Protein AF-A0A3A9V3U5-F1 (afdb_monomer_lite)

Radius of gyration: 17.91 Å; chains: 1; bounding box: 45×31×45 Å

Secondary structure (DSSP, 8-state):
-EEEEEEETTEEEEEEEETTTTEEEEE-TTTSPEEEEEGGGPEEEEEPPPPTTSS--S---EEEEE-S-GGGEEEE----SSTT-HHHHHHHHHHHHHHH-TTSPPPSSGGGHHHHHHHHHHHHHTT-PPPSS--SS----SSHHHHHHHHHHH--

Sequence (156 aa):
MDLIHGSIVSSTYYIELNRSNGTISFPLSIFRLKKKIYFKNIKVKRLRLLDTEGNTGSDFCYLAITNYSFFFRTKIYKDLEYPWQENLLLSVWSFYVWYMDKNRPLPPGDAFDEFRQQYYDRRKAAGFPKPLHPSAIKTPEATPAQQKEREAIGGW

Foldseek 3Di:
DDWDWFDDDPDIWTWDADLVQQWIWTAFPPPRDIDIDHVVQWDWDFDFDAPPVSHSPQGPTWTWGDDPDPRRTDTGDDDPVDNPPPVVRVVVVVQVLQCSFLLAFHDDDPVCPVPRVVSLVVCVVVQSDDTPDDDPDDGARPDPVSRVSSCVRNVD

pLDDT: mean 71.79, std 19.19, range [34.78, 94.94]

Structure (mmCIF, N/CA/C/O backbone):
data_AF-A0A3A9V3U5-F1
#
_entry.id   AF-A0A3A9V3U5-F1
#
loop_
_atom_site.group_PDB
_atom_site.id
_atom_site.type_symbol
_atom_site.label_atom_id
_atom_site.label_alt_id
_atom_site.label_comp_id
_atom_site.label_asym_id
_atom_site.label_entity_id
_atom_site.label_seq_id
_atom_site.pdbx_PDB_ins_code
_atom_site.Cartn_x
_atom_site.Cartn_y
_atom_site.Cartn_z
_atom_site.occupancy
_atom_site.B_iso_or_equiv
_atom_site.auth_seq_id
_atom_site.auth_comp_id
_atom_site.auth_asym_id
_atom_site.auth_atom_id
_atom_site.pdbx_PDB_model_num
ATOM 1 N N . MET A 1 1 ? -1.482 -14.518 -0.288 1.00 38.53 1 MET A N 1
ATOM 2 C CA . MET A 1 1 ? -0.101 -14.257 -0.755 1.00 38.53 1 MET A CA 1
ATOM 3 C C . MET A 1 1 ? -0.302 -13.813 -2.176 1.00 38.53 1 MET A C 1
ATOM 5 O O . MET A 1 1 ? -0.762 -14.631 -2.963 1.00 38.53 1 MET A O 1
ATOM 9 N N . ASP A 1 2 ? -0.059 -12.540 -2.466 1.00 41.03 2 ASP A N 1
ATOM 10 C CA . ASP A 1 2 ? -0.550 -11.948 -3.709 1.00 41.03 2 ASP A CA 1
ATOM 11 C C . ASP A 1 2 ? 0.651 -11.731 -4.635 1.00 41.03 2 ASP A C 1
ATOM 13 O O . ASP A 1 2 ? 1.662 -11.131 -4.247 1.00 41.03 2 ASP A O 1
ATOM 17 N N . LEU A 1 3 ? 0.574 -12.316 -5.832 1.00 39.28 3 LEU A N 1
ATOM 18 C CA . LEU A 1 3 ? 1.633 -12.291 -6.837 1.00 39.28 3 LEU A CA 1
ATOM 19 C C . LEU A 1 3 ? 1.362 -11.146 -7.809 1.00 39.28 3 LEU A C 1
ATOM 21 O O . LEU A 1 3 ? 0.321 -11.123 -8.460 1.00 39.28 3 LEU A O 1
ATOM 25 N N . ILE A 1 4 ? 2.309 -10.218 -7.936 1.00 49.91 4 ILE A N 1
ATOM 26 C CA . ILE A 1 4 ? 2.227 -9.121 -8.906 1.00 49.91 4 ILE A CA 1
ATOM 27 C C . ILE A 1 4 ? 3.332 -9.292 -9.953 1.00 49.91 4 ILE A C 1
ATOM 29 O O . ILE A 1 4 ? 4.456 -9.673 -9.634 1.00 49.91 4 ILE A O 1
ATOM 33 N N . HIS A 1 5 ? 3.008 -9.051 -11.220 1.00 34.78 5 HIS A N 1
ATOM 34 C CA . HIS A 1 5 ? 3.918 -9.202 -12.358 1.00 34.78 5 HIS A CA 1
ATOM 35 C C . HIS A 1 5 ? 5.105 -8.220 -12.293 1.00 34.78 5 HIS A C 1
ATOM 37 O O . HIS A 1 5 ? 4.928 -7.069 -11.926 1.00 34.78 5 HIS A O 1
ATOM 43 N N . GLY A 1 6 ? 6.306 -8.618 -12.705 1.00 40.84 6 GLY A N 1
ATOM 44 C CA . GLY A 1 6 ? 7.456 -7.729 -12.912 1.00 40.84 6 GLY A CA 1
ATOM 45 C C . GLY A 1 6 ? 8.406 -8.322 -13.954 1.00 40.84 6 GLY A C 1
ATOM 46 O O . GLY A 1 6 ? 8.686 -9.506 -13.907 1.00 40.84 6 GLY A O 1
ATOM 47 N N . SER A 1 7 ? 8.899 -7.549 -14.922 1.00 34.94 7 SER A N 1
ATOM 48 C CA . SER A 1 7 ? 9.753 -8.069 -16.008 1.00 34.94 7 SER A CA 1
ATOM 49 C C . SER A 1 7 ? 11.171 -7.502 -15.933 1.00 34.94 7 SER A C 1
ATOM 51 O O . SER A 1 7 ? 11.355 -6.331 -15.595 1.00 34.94 7 SER A O 1
ATOM 53 N N . ILE A 1 8 ? 12.160 -8.327 -16.280 1.00 39.06 8 ILE A N 1
ATOM 54 C CA . ILE A 1 8 ? 13.484 -7.880 -16.725 1.00 39.06 8 ILE A CA 1
ATOM 55 C C . ILE A 1 8 ? 13.604 -8.351 -18.171 1.00 39.06 8 ILE A C 1
ATOM 57 O O . ILE A 1 8 ? 13.486 -9.550 -18.409 1.00 39.06 8 ILE A O 1
ATOM 61 N N . VAL A 1 9 ? 13.803 -7.402 -19.096 1.00 40.84 9 VAL A N 1
ATOM 62 C CA . VAL A 1 9 ? 14.131 -7.559 -20.529 1.00 40.84 9 VAL A CA 1
ATOM 63 C C . VAL A 1 9 ? 14.196 -9.033 -20.967 1.00 40.84 9 VAL A C 1
ATOM 65 O O . VAL A 1 9 ? 15.188 -9.717 -20.719 1.00 40.84 9 VAL A O 1
ATOM 68 N N . SER A 1 10 ? 13.106 -9.503 -21.586 1.00 38.88 10 SER A N 1
ATOM 69 C CA . SER A 1 10 ? 12.818 -10.868 -22.089 1.00 38.88 10 SER A CA 1
ATOM 70 C C . SER A 1 10 ? 12.323 -11.950 -21.112 1.00 38.88 10 SER A C 1
ATOM 72 O O . SER A 1 10 ? 11.979 -13.039 -21.563 1.00 38.88 10 SER A O 1
ATOM 74 N N . SER A 1 11 ? 12.192 -11.688 -19.806 1.00 42.97 11 SER A N 1
ATOM 75 C CA . SER A 1 11 ? 11.624 -12.673 -18.868 1.00 42.97 11 SER A CA 1
ATOM 76 C C . SER A 1 11 ? 10.647 -12.060 -17.860 1.00 42.97 11 SER A C 1
ATOM 78 O O . SER A 1 11 ? 10.972 -11.151 -17.093 1.00 42.97 11 SER A O 1
ATOM 80 N N . THR A 1 12 ? 9.419 -12.587 -17.870 1.00 51.16 12 THR A N 1
ATOM 81 C CA . THR A 1 12 ? 8.385 -12.314 -16.873 1.00 51.16 12 THR A CA 1
ATOM 82 C C . THR A 1 12 ? 8.755 -12.971 -15.552 1.00 51.16 12 THR A C 1
ATOM 84 O O . THR A 1 12 ? 8.946 -14.184 -15.471 1.00 51.16 12 THR A O 1
ATOM 87 N N . TYR A 1 13 ? 8.780 -12.177 -14.495 1.00 58.53 13 TYR A N 1
ATOM 88 C CA . TYR A 1 13 ? 8.964 -12.618 -13.127 1.00 58.53 13 TYR A CA 1
ATOM 89 C C . TYR A 1 13 ? 7.780 -12.188 -12.257 1.00 58.53 13 TYR A C 1
ATOM 91 O O . TYR A 1 13 ? 7.024 -11.281 -12.587 1.00 58.53 13 TYR A O 1
ATOM 99 N N . TYR A 1 14 ? 7.613 -12.844 -11.114 1.00 64.06 14 TYR A N 1
ATOM 100 C CA . TYR A 1 14 ? 6.600 -12.471 -10.132 1.00 64.06 14 TYR A CA 1
ATOM 101 C C . TYR A 1 14 ? 7.281 -11.854 -8.917 1.00 64.06 14 TYR A C 1
ATOM 103 O O . TYR A 1 14 ? 8.250 -12.401 -8.383 1.00 64.06 14 TYR A O 1
ATOM 111 N N . ILE A 1 15 ? 6.764 -10.711 -8.488 1.00 73.00 15 ILE A N 1
ATOM 112 C CA . ILE A 1 15 ? 7.081 -10.082 -7.216 1.00 73.00 15 ILE A CA 1
ATOM 113 C C . ILE A 1 15 ? 6.028 -10.552 -6.221 1.00 73.00 15 ILE A C 1
ATOM 115 O O . ILE A 1 15 ? 4.826 -10.441 -6.457 1.00 73.00 1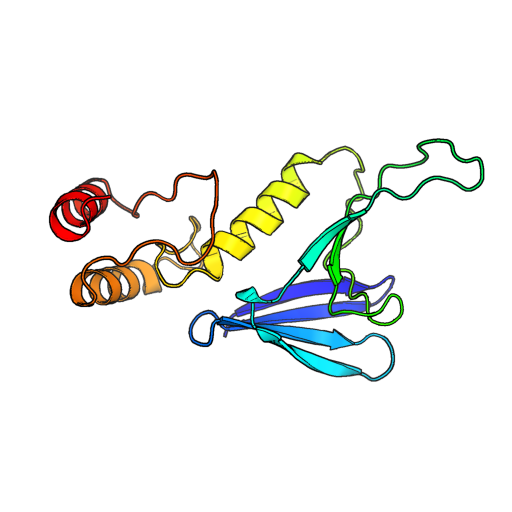5 ILE A O 1
ATOM 119 N N . GLU A 1 16 ? 6.488 -11.075 -5.097 1.00 79.75 16 GLU A N 1
ATOM 120 C CA . GLU A 1 16 ? 5.624 -11.490 -4.005 1.00 79.75 16 GLU A CA 1
ATOM 121 C C . GLU A 1 16 ? 5.548 -10.358 -2.985 1.00 79.75 16 GLU A C 1
ATOM 123 O O . GLU A 1 16 ? 6.567 -9.938 -2.421 1.00 79.75 16 GLU A O 1
ATOM 128 N N . LEU A 1 17 ? 4.336 -9.871 -2.738 1.00 83.75 17 LEU A N 1
ATOM 129 C CA . LEU A 1 17 ? 4.077 -8.913 -1.676 1.00 83.75 17 LEU A CA 1
ATOM 130 C C . LEU A 1 17 ? 3.501 -9.635 -0.462 1.00 83.75 17 LEU A C 1
ATOM 132 O O . LEU A 1 17 ? 2.414 -10.210 -0.508 1.00 83.75 17 LEU A O 1
ATOM 136 N N . ASN A 1 18 ? 4.205 -9.563 0.662 1.00 88.19 18 ASN A N 1
ATOM 137 C CA . ASN A 1 18 ? 3.703 -10.065 1.930 1.00 88.19 18 ASN A CA 1
ATOM 138 C C . ASN A 1 18 ? 3.347 -8.888 2.841 1.00 88.19 18 ASN A C 1
ATOM 140 O O . ASN A 1 18 ? 4.188 -8.380 3.587 1.00 88.19 18 ASN A O 1
ATOM 144 N N . ARG A 1 19 ? 2.078 -8.473 2.773 1.00 88.31 19 ARG A N 1
ATOM 145 C CA . ARG A 1 19 ? 1.510 -7.371 3.562 1.00 88.31 19 ARG A CA 1
ATOM 146 C C . ARG A 1 19 ? 1.570 -7.624 5.072 1.00 88.31 19 ARG A C 1
ATOM 148 O O . ARG A 1 19 ? 1.868 -6.706 5.829 1.00 88.31 19 ARG A O 1
ATOM 155 N N . SER A 1 20 ? 1.326 -8.855 5.524 1.00 86.19 20 SER A N 1
ATOM 156 C CA . SER A 1 20 ? 1.320 -9.200 6.956 1.00 86.19 20 SER A CA 1
ATOM 157 C C . SER A 1 20 ? 2.698 -9.038 7.598 1.00 86.19 20 SER A C 1
ATOM 159 O O . SER A 1 20 ? 2.811 -8.460 8.679 1.00 86.19 20 SER A O 1
ATOM 161 N N . ASN A 1 21 ? 3.745 -9.481 6.896 1.00 86.88 21 ASN A N 1
ATOM 162 C CA . ASN A 1 21 ? 5.132 -9.398 7.356 1.00 86.88 21 ASN A CA 1
ATOM 163 C C . ASN A 1 21 ? 5.842 -8.108 6.908 1.00 86.88 21 ASN A C 1
ATOM 165 O O . ASN A 1 21 ? 6.970 -7.850 7.325 1.00 86.88 21 ASN A O 1
ATOM 169 N N . GLY A 1 22 ? 5.213 -7.307 6.041 1.00 87.69 22 GLY A N 1
ATOM 170 C CA . GLY A 1 22 ? 5.806 -6.100 5.468 1.00 87.69 22 GLY A CA 1
ATOM 171 C C . GLY A 1 22 ? 7.041 -6.387 4.609 1.00 87.69 22 GLY A C 1
ATOM 172 O O . GLY A 1 22 ? 7.984 -5.594 4.615 1.00 87.69 22 GLY A O 1
ATOM 173 N N . THR A 1 23 ? 7.081 -7.523 3.907 1.00 87.12 23 THR A N 1
ATOM 174 C CA . THR A 1 23 ? 8.234 -7.935 3.088 1.00 87.12 23 THR A CA 1
ATOM 175 C C . THR A 1 23 ? 7.869 -8.073 1.621 1.00 87.12 23 THR A C 1
ATOM 177 O O . THR A 1 23 ? 6.795 -8.570 1.298 1.00 87.12 23 THR A O 1
ATOM 180 N N . ILE A 1 24 ? 8.801 -7.708 0.749 1.00 81.88 24 ILE A N 1
ATOM 181 C CA . ILE A 1 24 ? 8.740 -7.970 -0.686 1.00 81.88 24 ILE A CA 1
ATOM 182 C C . ILE A 1 24 ? 9.788 -9.021 -1.031 1.00 81.88 24 ILE A C 1
ATOM 184 O O . ILE A 1 24 ? 10.935 -8.915 -0.583 1.00 81.88 24 ILE A O 1
ATOM 188 N N . SER A 1 25 ? 9.402 -9.999 -1.846 1.00 79.62 25 SER A N 1
ATOM 189 C CA . SER A 1 25 ? 10.327 -10.949 -2.457 1.00 79.62 25 SER A CA 1
ATOM 190 C C . SER A 1 25 ? 10.347 -10.760 -3.968 1.00 79.62 25 SER A C 1
ATOM 192 O O . SER A 1 25 ? 9.298 -10.709 -4.604 1.00 79.62 25 SER A O 1
ATOM 194 N N . PHE A 1 26 ? 11.535 -10.680 -4.556 1.00 73.69 26 PHE A N 1
ATOM 195 C CA . PHE A 1 26 ? 11.707 -10.587 -6.006 1.00 73.69 26 PHE A CA 1
ATOM 196 C C . PHE A 1 26 ? 12.861 -11.483 -6.468 1.00 73.69 26 PHE A C 1
ATOM 198 O O . PHE A 1 26 ? 13.794 -11.732 -5.693 1.00 73.69 26 PHE A O 1
ATOM 205 N N . PRO A 1 27 ? 12.822 -11.993 -7.707 1.00 67.81 27 PRO A N 1
ATOM 206 C CA . PRO A 1 27 ? 13.918 -12.780 -8.244 1.00 67.81 27 PRO A CA 1
ATOM 207 C C . PRO A 1 27 ? 15.096 -11.888 -8.634 1.00 67.81 27 PRO A C 1
ATOM 209 O O . PRO A 1 27 ? 14.937 -10.805 -9.196 1.00 67.81 27 PRO A O 1
ATOM 212 N N . LEU A 1 28 ? 16.298 -12.367 -8.338 1.00 60.97 28 LEU A N 1
ATOM 213 C CA . LEU A 1 28 ? 17.545 -11.800 -8.819 1.00 60.97 28 LEU A CA 1
ATOM 214 C C . LEU A 1 28 ? 17.848 -12.376 -10.205 1.00 60.97 28 LEU A C 1
ATOM 216 O O . LEU A 1 28 ? 17.915 -13.596 -10.368 1.00 60.97 28 LEU A O 1
ATOM 220 N N . SER A 1 29 ? 18.089 -11.479 -11.166 1.00 52.78 29 SER A N 1
ATOM 221 C CA . SER A 1 29 ? 18.379 -11.801 -12.574 1.00 52.78 29 SER A CA 1
ATOM 222 C C . SER A 1 29 ? 19.476 -12.864 -12.748 1.00 52.78 29 SER A C 1
ATOM 224 O O . SER A 1 29 ? 19.384 -13.719 -13.617 1.00 52.78 29 SER A O 1
ATOM 226 N N . ILE A 1 30 ? 20.498 -12.862 -11.886 1.00 50.03 30 ILE A N 1
ATOM 227 C CA . ILE A 1 30 ? 21.739 -13.602 -12.156 1.00 50.03 30 ILE A CA 1
ATOM 228 C C . ILE A 1 30 ? 21.692 -15.073 -11.684 1.00 50.03 30 ILE A C 1
ATOM 230 O O . ILE A 1 30 ? 22.483 -15.871 -12.165 1.00 50.03 30 ILE A O 1
ATOM 234 N N . PHE A 1 31 ? 20.754 -15.496 -10.817 1.00 53.59 31 PHE A N 1
ATOM 235 C CA . PHE A 1 31 ? 20.813 -16.860 -10.237 1.00 53.59 31 PHE A CA 1
ATOM 236 C C . PHE A 1 31 ? 19.468 -17.537 -9.916 1.00 53.59 31 PHE A C 1
ATOM 238 O O . PHE A 1 31 ? 19.445 -18.488 -9.139 1.00 53.59 31 PHE A O 1
ATOM 245 N N . ARG A 1 32 ? 18.323 -17.052 -10.425 1.00 59.94 32 ARG A N 1
ATOM 246 C CA . ARG A 1 32 ? 16.973 -17.513 -9.992 1.00 59.94 32 ARG A CA 1
ATOM 247 C C . ARG A 1 32 ? 16.739 -17.440 -8.467 1.00 59.94 32 ARG A C 1
ATOM 249 O O . ARG A 1 32 ? 15.751 -17.962 -7.957 1.00 59.94 32 ARG A O 1
ATOM 256 N N . LEU A 1 33 ? 17.624 -16.772 -7.725 1.00 64.62 33 LEU A N 1
ATOM 257 C CA . LEU A 1 33 ? 17.527 -16.608 -6.281 1.00 64.62 33 LEU A CA 1
ATOM 258 C C . LEU A 1 33 ? 16.447 -15.578 -5.962 1.00 64.62 33 LEU A C 1
ATOM 260 O O . LEU A 1 33 ? 16.451 -14.478 -6.514 1.00 64.62 33 LEU A O 1
ATOM 264 N N . LYS A 1 34 ? 15.538 -15.905 -5.042 1.00 70.94 34 LYS A N 1
ATOM 265 C CA . LYS A 1 34 ? 14.570 -14.941 -4.510 1.00 70.94 34 LYS A CA 1
ATOM 266 C C . LYS A 1 34 ? 15.221 -14.148 -3.380 1.00 70.94 34 LYS A C 1
ATOM 268 O O . LYS A 1 34 ? 15.672 -14.729 -2.395 1.00 70.94 34 LYS A O 1
ATOM 273 N N . LYS A 1 35 ? 15.243 -12.821 -3.494 1.00 75.06 35 LYS A N 1
ATOM 274 C CA . LYS A 1 35 ? 15.680 -11.930 -2.414 1.00 75.06 35 LYS A CA 1
ATOM 275 C C . LYS A 1 35 ? 14.462 -11.377 -1.693 1.00 75.06 35 LYS A C 1
ATOM 277 O O . LYS A 1 35 ? 13.608 -10.761 -2.322 1.00 75.06 35 LYS A O 1
ATOM 282 N N . LYS A 1 36 ? 14.412 -11.576 -0.375 1.00 82.31 36 LYS A N 1
ATOM 283 C CA . LYS A 1 36 ? 13.368 -11.052 0.512 1.00 82.31 36 LYS A CA 1
ATOM 284 C C . LYS A 1 36 ? 13.894 -9.840 1.277 1.00 82.31 36 LYS A C 1
ATOM 286 O O . LYS A 1 36 ? 14.961 -9.907 1.884 1.00 82.31 36 LYS A O 1
ATOM 291 N N . ILE A 1 37 ? 13.168 -8.727 1.232 1.00 81.00 37 ILE A N 1
ATOM 292 C CA . ILE A 1 37 ? 13.541 -7.461 1.883 1.00 81.00 37 ILE A CA 1
ATOM 293 C C . ILE A 1 37 ? 12.313 -6.866 2.580 1.00 81.00 37 ILE A C 1
ATOM 295 O O . ILE A 1 37 ? 11.192 -6.982 2.092 1.00 81.00 37 ILE A O 1
ATOM 299 N N . TYR A 1 38 ? 12.519 -6.197 3.716 1.00 85.31 38 TYR A N 1
ATOM 300 C CA . TYR A 1 38 ? 11.472 -5.405 4.365 1.00 85.31 38 TYR A CA 1
ATOM 301 C C . TYR A 1 38 ? 11.122 -4.159 3.549 1.00 85.31 38 TYR A C 1
ATOM 303 O O . TYR A 1 38 ? 12.010 -3.380 3.204 1.00 85.31 38 TYR A O 1
ATOM 311 N N . PHE A 1 39 ? 9.830 -3.922 3.320 1.00 84.31 39 PHE A N 1
ATOM 312 C CA . PHE A 1 39 ? 9.326 -2.803 2.520 1.00 84.31 39 PHE A CA 1
ATOM 313 C C . PHE A 1 39 ? 9.823 -1.444 3.023 1.00 84.31 39 PHE A C 1
ATOM 315 O O . PHE A 1 39 ? 10.258 -0.615 2.234 1.00 84.31 39 PHE A O 1
ATOM 322 N N . LYS A 1 40 ? 9.891 -1.259 4.348 1.00 84.44 40 LYS A N 1
ATOM 323 C CA . LYS A 1 40 ? 10.424 -0.036 4.976 1.00 84.44 40 LYS A CA 1
ATOM 324 C C . LYS A 1 40 ? 11.876 0.301 4.595 1.00 84.44 40 LYS A C 1
ATOM 326 O O . LYS A 1 40 ? 12.276 1.451 4.704 1.00 84.44 40 LYS A O 1
ATOM 331 N N . ASN A 1 41 ? 12.665 -0.691 4.174 1.00 81.44 41 ASN A N 1
ATOM 332 C CA . ASN A 1 41 ? 14.080 -0.523 3.829 1.00 81.44 41 ASN A CA 1
ATOM 333 C C . ASN A 1 41 ? 14.294 -0.326 2.319 1.00 81.44 41 ASN A C 1
ATOM 335 O O . ASN A 1 41 ? 15.434 -0.217 1.862 1.00 81.44 41 ASN A O 1
ATOM 339 N N . ILE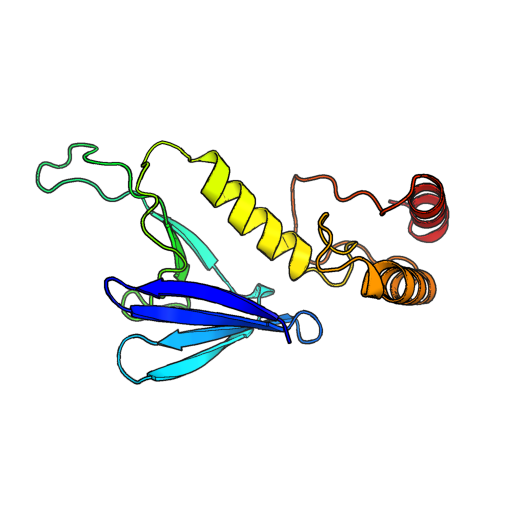 A 1 42 ? 13.221 -0.334 1.527 1.00 76.06 42 ILE A N 1
ATOM 340 C CA . ILE A 1 42 ? 13.299 -0.215 0.077 1.00 76.06 42 ILE A CA 1
ATOM 341 C C . ILE A 1 42 ? 13.557 1.243 -0.289 1.00 76.06 42 ILE A C 1
ATOM 343 O O . ILE A 1 42 ? 12.796 2.140 0.060 1.00 76.06 42 ILE A O 1
ATOM 347 N N . LYS A 1 43 ? 14.633 1.469 -1.045 1.00 73.50 43 LYS A N 1
ATOM 348 C CA . LYS A 1 43 ? 14.881 2.746 -1.711 1.00 73.50 43 LYS A CA 1
ATOM 349 C C . LYS A 1 43 ? 14.415 2.632 -3.148 1.00 73.50 43 LYS A C 1
ATOM 351 O O . LYS A 1 43 ? 14.984 1.845 -3.911 1.00 73.50 43 LYS A O 1
ATOM 356 N N . VAL A 1 44 ? 13.416 3.434 -3.492 1.00 70.19 44 VAL A N 1
ATOM 357 C CA . VAL A 1 44 ? 12.903 3.550 -4.852 1.00 70.19 44 VAL A CA 1
ATOM 358 C C . VAL A 1 44 ? 13.518 4.762 -5.515 1.00 70.19 44 VAL A C 1
ATOM 360 O O . VAL A 1 44 ? 13.523 5.856 -4.955 1.00 70.19 44 VAL A O 1
ATOM 363 N N . LYS A 1 45 ? 14.062 4.556 -6.710 1.00 65.88 45 LYS A N 1
ATOM 364 C CA . LYS A 1 45 ? 14.567 5.639 -7.548 1.00 65.88 45 LYS A CA 1
ATOM 365 C C . LYS A 1 45 ? 13.792 5.663 -8.849 1.00 65.88 45 LYS A C 1
ATOM 367 O O . LYS A 1 45 ? 13.643 4.617 -9.479 1.00 65.88 45 LYS A O 1
ATOM 372 N N . ARG A 1 46 ? 13.372 6.865 -9.243 1.00 65.31 46 ARG A N 1
ATOM 373 C CA . ARG A 1 46 ? 13.014 7.171 -10.625 1.00 65.31 46 ARG A CA 1
ATOM 374 C C . ARG A 1 46 ? 14.313 7.305 -11.405 1.00 65.31 46 ARG A C 1
ATOM 376 O O . ARG A 1 46 ? 15.174 8.098 -11.025 1.00 65.31 46 ARG A O 1
ATOM 383 N N . LEU A 1 47 ? 14.464 6.514 -12.454 1.00 59.75 47 LEU A N 1
ATOM 384 C CA . LEU A 1 47 ? 15.609 6.598 -13.349 1.00 59.75 47 LEU A CA 1
ATOM 385 C C . LEU A 1 47 ? 15.101 6.979 -14.732 1.00 59.75 47 LEU A C 1
ATOM 387 O O . LEU A 1 47 ? 14.192 6.331 -15.235 1.00 59.75 47 LEU A O 1
ATOM 391 N N . ARG A 1 48 ? 15.688 8.038 -15.290 1.00 60.84 48 ARG A N 1
ATOM 39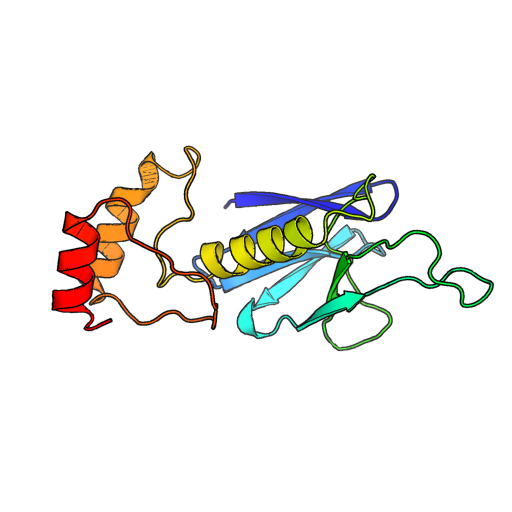2 C CA . ARG A 1 48 ? 15.551 8.447 -16.686 1.00 60.84 48 ARG A CA 1
ATOM 393 C C . ARG A 1 48 ? 16.794 7.940 -17.407 1.00 60.84 48 ARG A C 1
ATOM 395 O O . ARG A 1 48 ? 17.904 8.162 -16.916 1.00 60.84 48 ARG A O 1
ATOM 402 N N . LEU A 1 49 ? 16.615 7.197 -18.491 1.00 56.12 49 LEU A N 1
ATOM 403 C CA . LEU A 1 49 ? 17.728 6.848 -19.370 1.00 56.12 49 LEU A CA 1
ATOM 404 C C . LEU A 1 49 ? 17.937 8.016 -20.334 1.00 56.12 49 LEU A C 1
ATOM 406 O O . LEU A 1 49 ? 16.970 8.560 -20.850 1.00 56.12 49 LEU A O 1
ATOM 410 N N . LEU A 1 50 ? 19.191 8.431 -20.486 1.00 55.91 50 LEU A N 1
ATOM 411 C CA . LEU A 1 50 ? 19.607 9.343 -21.546 1.00 55.91 50 LEU A CA 1
ATOM 412 C C . LEU A 1 50 ? 19.992 8.485 -22.752 1.00 55.91 50 LEU A C 1
ATOM 414 O O . LEU A 1 50 ? 20.466 7.357 -22.563 1.00 55.91 50 LEU A O 1
ATOM 418 N N . ASP A 1 51 ? 19.792 8.994 -23.962 1.00 56.62 51 ASP A N 1
ATOM 419 C CA . ASP A 1 51 ? 20.353 8.340 -25.140 1.00 56.62 51 ASP A CA 1
ATOM 420 C C . ASP A 1 51 ? 21.884 8.478 -25.175 1.00 56.62 51 ASP A C 1
ATOM 422 O O . ASP A 1 51 ? 22.509 9.157 -24.353 1.00 56.62 51 ASP A O 1
ATOM 426 N N . THR A 1 52 ? 22.505 7.782 -26.125 1.00 55.94 52 THR A N 1
ATOM 427 C CA . THR A 1 52 ? 23.960 7.747 -26.321 1.00 55.94 52 THR A CA 1
ATOM 428 C C . THR A 1 52 ? 24.568 9.116 -26.640 1.00 55.94 52 THR A C 1
ATOM 430 O O . THR A 1 52 ? 25.782 9.271 -26.527 1.00 55.94 52 THR A O 1
ATOM 433 N N . GLU A 1 53 ? 23.748 10.101 -27.006 1.00 60.88 53 GLU A N 1
ATOM 434 C CA . GLU A 1 53 ? 24.158 11.464 -27.354 1.00 60.88 53 GLU A CA 1
ATOM 435 C C . GLU A 1 53 ? 23.918 12.454 -26.199 1.00 60.88 53 GLU A C 1
ATOM 437 O O . GLU A 1 53 ? 24.180 13.648 -26.335 1.00 60.88 53 GLU A O 1
ATOM 442 N N . GLY A 1 54 ? 23.454 11.972 -25.037 1.00 55.53 54 GLY A N 1
ATOM 443 C CA . GLY A 1 54 ? 23.120 12.814 -23.885 1.00 55.53 54 GLY A CA 1
ATOM 444 C C . GLY A 1 54 ? 21.827 13.613 -24.068 1.00 55.53 54 GLY A C 1
ATOM 445 O O . GLY A 1 54 ? 21.464 14.404 -23.193 1.00 55.53 54 GLY A O 1
ATOM 446 N N . ASN A 1 55 ? 21.116 13.383 -25.171 1.00 56.56 55 ASN A N 1
ATOM 447 C CA . ASN A 1 55 ? 19.789 13.907 -25.409 1.00 56.56 55 ASN A CA 1
ATOM 448 C C . ASN A 1 55 ? 18.771 13.061 -24.622 1.00 56.56 55 ASN A C 1
ATOM 450 O O . ASN A 1 55 ? 19.021 11.934 -24.176 1.00 56.56 55 ASN A O 1
ATOM 454 N N . THR A 1 56 ? 17.602 13.646 -24.355 1.00 50.72 56 THR A N 1
ATOM 455 C CA . THR A 1 56 ? 16.519 12.954 -23.636 1.00 50.72 56 THR A CA 1
ATOM 456 C C . THR A 1 56 ? 15.804 12.003 -24.603 1.00 50.72 56 THR A C 1
ATOM 458 O O . THR A 1 56 ? 14.644 12.206 -24.947 1.00 50.72 56 THR A O 1
ATOM 461 N N . GLY A 1 57 ? 16.515 11.009 -25.132 1.00 44.59 57 GLY A N 1
ATOM 462 C CA . GLY A 1 57 ? 15.943 9.999 -26.011 1.00 44.59 57 GLY A CA 1
ATOM 463 C C . GLY A 1 57 ? 15.060 9.033 -25.229 1.00 44.59 57 GLY A C 1
ATOM 464 O O . GLY A 1 57 ? 15.498 8.455 -24.238 1.00 44.59 57 GLY A O 1
ATOM 465 N N . SER A 1 58 ? 13.813 8.880 -25.690 1.00 47.59 58 SER A N 1
ATOM 466 C CA . SER A 1 58 ? 12.782 7.945 -25.202 1.00 47.59 58 SER A CA 1
ATOM 467 C C . SER A 1 58 ? 12.780 7.750 -23.677 1.00 47.59 58 SER A C 1
ATOM 469 O O . SER A 1 58 ? 13.446 6.857 -23.156 1.00 47.59 58 SER A O 1
ATOM 471 N N . ASP A 1 59 ? 12.012 8.581 -22.966 1.00 49.50 59 ASP A N 1
ATOM 472 C CA . ASP A 1 59 ? 11.839 8.572 -21.506 1.00 49.50 59 ASP A CA 1
ATOM 473 C C . ASP A 1 59 ? 11.351 7.211 -20.950 1.00 49.50 59 ASP A C 1
ATOM 475 O O . ASP A 1 59 ? 10.192 7.022 -20.582 1.00 49.50 59 ASP A O 1
ATOM 479 N N . PHE A 1 60 ? 12.241 6.231 -20.811 1.00 49.84 60 PHE A N 1
ATOM 480 C CA . PHE A 1 60 ? 11.945 5.027 -20.040 1.00 49.84 60 PHE A CA 1
ATOM 481 C C . PHE A 1 60 ? 12.132 5.343 -18.562 1.00 49.84 60 PHE A C 1
ATOM 483 O O . PHE A 1 60 ? 13.231 5.236 -18.010 1.00 49.84 60 PHE A O 1
ATOM 490 N N . CYS A 1 61 ? 11.046 5.739 -17.906 1.00 48.94 61 CYS A N 1
ATOM 491 C CA . CYS A 1 61 ? 11.020 5.850 -16.459 1.00 48.94 61 CYS A CA 1
ATOM 492 C C . CYS A 1 61 ? 10.752 4.465 -15.838 1.00 48.94 61 CYS A C 1
ATOM 494 O O . CYS A 1 61 ? 9.808 3.773 -16.205 1.00 48.94 61 CYS A O 1
ATOM 496 N N . TYR A 1 62 ? 11.576 4.050 -14.874 1.00 57.06 62 TYR A N 1
ATOM 497 C CA . TYR A 1 62 ? 11.354 2.817 -14.106 1.00 57.06 62 TYR A CA 1
ATOM 498 C C . TYR A 1 62 ? 11.577 3.031 -12.611 1.00 57.06 62 TYR A C 1
ATOM 500 O O . TYR A 1 62 ? 12.338 3.911 -12.194 1.00 57.06 62 TYR A O 1
ATOM 508 N N . LEU A 1 63 ? 10.917 2.198 -11.799 1.00 57.75 63 LEU A N 1
ATOM 509 C CA . LEU A 1 63 ? 11.112 2.138 -10.354 1.00 57.75 63 LEU A CA 1
ATOM 510 C C . LEU A 1 63 ? 12.191 1.094 -10.053 1.00 57.75 63 LEU A C 1
ATOM 512 O O . LEU A 1 63 ? 11.984 -0.116 -10.158 1.00 57.75 63 LEU A O 1
ATOM 516 N N . ALA A 1 64 ? 13.379 1.562 -9.681 1.00 60.12 64 ALA A N 1
ATOM 517 C CA . ALA A 1 64 ? 14.443 0.672 -9.234 1.00 60.12 64 ALA A CA 1
ATOM 518 C C . ALA A 1 64 ? 14.349 0.452 -7.724 1.00 60.12 64 ALA A C 1
ATOM 520 O O . ALA A 1 64 ? 14.492 1.407 -6.957 1.00 60.12 64 ALA A O 1
ATOM 521 N N . ILE A 1 65 ? 14.194 -0.807 -7.301 1.00 62.75 65 ILE A N 1
ATOM 522 C CA . ILE A 1 65 ? 14.404 -1.194 -5.905 1.00 62.75 65 ILE A CA 1
ATOM 523 C C . ILE A 1 65 ? 15.899 -1.402 -5.709 1.00 62.75 65 ILE A C 1
ATOM 525 O O . ILE A 1 65 ? 16.494 -2.365 -6.200 1.00 62.75 65 ILE A O 1
ATOM 529 N N . THR A 1 66 ? 16.523 -0.464 -5.002 1.00 57.53 66 THR A N 1
ATOM 530 C CA . THR A 1 66 ? 17.961 -0.514 -4.732 1.00 57.53 66 THR A CA 1
ATOM 531 C C . THR A 1 66 ? 18.204 -0.889 -3.277 1.00 57.53 66 THR A C 1
ATOM 533 O O . THR A 1 66 ? 17.810 -0.169 -2.361 1.00 57.53 66 THR A O 1
ATOM 536 N N . ASN A 1 67 ? 18.865 -2.027 -3.061 1.00 53.69 67 ASN A N 1
ATOM 537 C CA . ASN A 1 67 ? 19.442 -2.380 -1.769 1.00 53.69 67 ASN A CA 1
ATOM 538 C C . ASN A 1 67 ? 20.972 -2.372 -1.917 1.00 53.69 67 ASN A C 1
ATOM 540 O O . ASN A 1 67 ? 21.587 -3.351 -2.325 1.00 53.69 67 ASN A O 1
ATOM 544 N N . TYR A 1 68 ? 21.528 -1.183 -1.687 1.00 45.50 68 TYR A N 1
ATOM 545 C CA . TYR A 1 68 ? 22.920 -0.870 -1.348 1.00 45.50 68 TYR A CA 1
ATOM 546 C C . TYR A 1 68 ? 24.106 -1.287 -2.237 1.00 45.50 68 TYR A C 1
ATOM 548 O O . TYR A 1 68 ? 25.240 -1.045 -1.841 1.00 45.50 68 TYR A O 1
ATOM 556 N N . SER A 1 69 ? 23.924 -1.756 -3.472 1.00 42.31 69 SER A N 1
ATOM 557 C CA . SER A 1 69 ? 25.033 -1.745 -4.444 1.00 42.31 69 SER A CA 1
ATOM 558 C C . SER A 1 69 ? 24.536 -1.585 -5.876 1.00 42.31 69 SER A C 1
ATOM 560 O O . SER A 1 69 ? 23.467 -2.085 -6.232 1.00 42.31 69 SER A O 1
ATOM 562 N N . PHE A 1 70 ? 25.307 -0.863 -6.694 1.00 44.25 70 PHE A N 1
ATOM 563 C CA . PHE A 1 70 ? 25.032 -0.607 -8.112 1.00 44.25 70 PHE A CA 1
ATOM 564 C C . PHE A 1 70 ? 24.748 -1.900 -8.897 1.00 44.25 70 PHE A C 1
ATOM 566 O O . PHE A 1 70 ? 23.904 -1.895 -9.788 1.00 44.25 70 PHE A O 1
ATOM 573 N N . PHE A 1 71 ? 25.366 -3.009 -8.483 1.00 40.75 71 PHE A N 1
ATOM 574 C CA . PHE A 1 71 ? 25.259 -4.327 -9.110 1.00 40.75 71 PHE A CA 1
ATOM 575 C C . PHE A 1 71 ? 23.967 -5.100 -8.794 1.00 40.75 71 PHE A C 1
ATOM 577 O O . PHE A 1 71 ? 23.595 -5.990 -9.551 1.00 40.75 71 PHE A O 1
ATOM 584 N N . PHE A 1 72 ? 23.239 -4.766 -7.720 1.00 45.41 72 PHE A N 1
ATOM 585 C CA . PHE A 1 72 ? 22.029 -5.498 -7.299 1.00 45.41 72 PHE A CA 1
ATOM 586 C C . PHE A 1 72 ? 20.747 -4.676 -7.477 1.00 45.41 72 PHE A C 1
ATOM 588 O O . PHE A 1 72 ? 19.824 -4.742 -6.659 1.00 45.41 72 PHE A O 1
ATOM 595 N N . ARG A 1 73 ? 20.684 -3.868 -8.540 1.00 50.91 73 ARG A N 1
ATOM 596 C CA . ARG A 1 73 ? 19.470 -3.133 -8.907 1.00 50.91 73 ARG A CA 1
ATOM 597 C C . ARG A 1 73 ? 18.483 -4.100 -9.547 1.00 50.91 73 ARG A C 1
ATOM 599 O O . ARG A 1 73 ? 18.708 -4.565 -10.659 1.00 50.91 73 ARG A O 1
ATOM 606 N N . THR A 1 74 ? 17.380 -4.379 -8.860 1.00 49.91 74 THR A N 1
ATOM 607 C CA . THR A 1 74 ? 16.241 -5.038 -9.509 1.00 49.91 74 THR A CA 1
ATOM 608 C C . THR A 1 74 ? 15.345 -3.947 -10.069 1.00 49.91 74 THR A C 1
ATOM 610 O O . THR A 1 74 ? 14.886 -3.065 -9.336 1.00 49.91 74 THR A O 1
ATOM 613 N N . LYS A 1 75 ? 15.167 -3.963 -11.389 1.00 55.12 75 LYS A N 1
ATOM 614 C CA . LYS A 1 75 ? 14.217 -3.089 -12.071 1.00 55.12 75 LYS A CA 1
ATOM 615 C C . LYS A 1 75 ? 12.840 -3.710 -11.885 1.00 55.12 75 LYS A C 1
ATOM 617 O O . LYS A 1 75 ? 12.643 -4.870 -12.234 1.00 55.12 75 LYS A O 1
ATOM 622 N N . ILE A 1 76 ? 11.931 -2.971 -11.265 1.00 53.12 76 ILE A N 1
ATOM 623 C CA . ILE A 1 76 ? 10.554 -3.408 -11.090 1.00 53.12 76 ILE A CA 1
ATOM 624 C C . ILE A 1 76 ? 9.728 -2.599 -12.087 1.00 53.12 76 ILE A C 1
ATOM 626 O O . ILE A 1 76 ? 9.495 -1.410 -11.891 1.00 53.12 76 ILE A O 1
ATOM 630 N N . TYR A 1 77 ? 9.365 -3.304 -13.161 1.00 50.84 77 TYR A N 1
ATOM 631 C CA . TYR A 1 77 ? 8.456 -2.993 -14.270 1.00 50.84 77 TYR A CA 1
ATOM 632 C C . TYR A 1 77 ? 8.998 -2.771 -15.679 1.00 50.84 77 TYR A C 1
ATOM 634 O O . TYR A 1 77 ? 10.029 -2.147 -15.919 1.00 50.84 77 TYR A O 1
ATOM 642 N N . LYS A 1 78 ? 8.151 -3.367 -16.531 1.00 41.66 78 LYS A N 1
ATOM 643 C CA . LYS A 1 78 ? 7.966 -3.453 -17.973 1.00 41.66 78 LYS A CA 1
ATOM 644 C C . LYS A 1 78 ? 7.973 -2.083 -18.631 1.00 41.66 78 LYS A C 1
ATOM 646 O O . LYS A 1 78 ? 7.319 -1.174 -18.127 1.00 41.66 78 LYS A O 1
ATOM 651 N N . ASP A 1 79 ? 8.675 -2.011 -19.757 1.00 36.06 79 ASP A N 1
ATOM 652 C CA . ASP A 1 79 ? 8.223 -1.413 -21.014 1.00 36.06 79 ASP A CA 1
ATOM 653 C C . ASP A 1 79 ? 6.851 -0.741 -20.887 1.00 36.06 79 ASP A C 1
ATOM 655 O O . ASP A 1 79 ? 5.807 -1.295 -21.241 1.00 36.06 79 ASP A O 1
ATOM 659 N N . LEU A 1 80 ? 6.845 0.477 -20.350 1.00 39.09 80 LEU A N 1
ATOM 660 C CA . LEU A 1 80 ? 5.859 1.433 -20.793 1.00 39.09 80 LEU A CA 1
ATOM 661 C C . LEU A 1 80 ? 6.219 1.637 -22.260 1.00 39.09 80 LEU A C 1
ATOM 663 O O . LEU A 1 80 ? 7.098 2.431 -22.575 1.00 39.09 80 LEU A O 1
ATOM 667 N N . GLU A 1 81 ? 5.560 0.898 -23.153 1.00 40.16 81 GLU A N 1
ATOM 668 C CA . GLU A 1 81 ? 5.601 1.135 -24.605 1.00 40.16 81 GLU A CA 1
ATOM 669 C C . GLU A 1 81 ? 5.246 2.599 -24.942 1.00 40.16 81 GLU A C 1
ATOM 671 O O . GLU A 1 81 ? 5.462 3.069 -26.052 1.00 40.16 81 GLU A O 1
ATOM 676 N N . TYR A 1 82 ? 4.770 3.348 -23.940 1.00 41.81 82 TYR A N 1
ATOM 677 C CA . TYR A 1 82 ? 4.521 4.773 -23.966 1.00 41.81 82 TYR A CA 1
ATOM 678 C C . TYR A 1 82 ? 5.328 5.512 -22.876 1.00 41.81 82 TYR A C 1
ATOM 680 O O . TYR A 1 82 ? 4.866 5.622 -21.736 1.00 41.81 82 TYR A O 1
ATOM 688 N N . PRO A 1 83 ? 6.489 6.095 -23.242 1.00 43.12 83 PRO A N 1
ATOM 689 C CA . PRO A 1 83 ? 7.354 6.947 -22.407 1.00 43.12 83 PRO A CA 1
ATOM 690 C C . PRO A 1 83 ? 6.664 8.126 -21.694 1.00 43.12 83 PRO A C 1
ATOM 692 O O . PRO A 1 83 ? 7.244 8.762 -20.822 1.00 43.12 83 PRO A O 1
ATOM 695 N N . TRP A 1 84 ? 5.416 8.431 -22.051 1.00 46.22 84 TRP A N 1
ATOM 696 C CA . TRP A 1 84 ? 4.700 9.645 -21.653 1.00 46.22 84 TRP A CA 1
ATOM 697 C C . TRP A 1 84 ? 3.762 9.468 -20.448 1.00 46.22 84 TRP A C 1
ATOM 699 O O . TRP A 1 84 ? 3.112 10.422 -20.025 1.00 46.22 84 TRP A O 1
ATOM 709 N N . GLN A 1 85 ? 3.648 8.265 -19.876 1.00 52.28 85 GLN A N 1
ATOM 710 C CA . GLN A 1 85 ? 2.740 8.002 -18.751 1.00 52.28 85 GLN A CA 1
ATOM 711 C C . GLN A 1 85 ? 3.454 8.100 -17.395 1.00 52.28 85 GLN A C 1
ATOM 713 O O . GLN A 1 85 ? 3.446 7.163 -16.597 1.00 52.28 85 GLN A O 1
ATOM 718 N N . GLU A 1 86 ? 4.041 9.261 -17.091 1.00 54.28 86 GLU A N 1
ATOM 719 C CA . GLU A 1 86 ? 4.652 9.543 -15.777 1.00 54.28 86 GLU A CA 1
ATOM 720 C C . GLU A 1 86 ? 3.683 9.271 -14.609 1.00 54.28 86 GLU A C 1
ATOM 722 O O . GLU A 1 86 ? 4.070 8.757 -13.554 1.00 54.28 86 GLU A O 1
ATOM 727 N N . ASN A 1 87 ? 2.393 9.532 -14.839 1.00 62.44 87 ASN A N 1
ATOM 728 C CA . ASN A 1 87 ? 1.312 9.262 -13.895 1.00 62.44 87 ASN A CA 1
ATOM 729 C C . ASN A 1 87 ? 1.173 7.772 -13.546 1.00 62.44 87 ASN A C 1
ATOM 731 O O . ASN A 1 87 ? 0.768 7.448 -12.430 1.00 62.44 87 ASN A O 1
ATOM 735 N N . LEU A 1 88 ? 1.533 6.860 -14.457 1.00 67.44 88 LEU A N 1
ATOM 736 C CA . LEU A 1 88 ? 1.378 5.420 -14.253 1.00 67.44 88 LEU A CA 1
ATOM 737 C C . LEU A 1 88 ? 2.438 4.852 -13.297 1.00 67.44 88 LEU A C 1
ATOM 739 O O . LEU A 1 88 ? 2.138 3.998 -12.472 1.00 67.44 88 LEU A O 1
ATOM 743 N N . LEU A 1 89 ? 3.675 5.351 -13.326 1.00 67.19 89 LEU A N 1
ATOM 744 C CA . LEU A 1 89 ? 4.709 4.889 -12.386 1.00 67.19 89 LEU A CA 1
ATOM 745 C C . LEU A 1 89 ? 4.437 5.365 -10.966 1.00 67.19 89 LEU A C 1
ATOM 747 O O . LEU A 1 89 ? 4.597 4.610 -10.004 1.00 67.19 89 LEU A O 1
ATOM 751 N N . LEU A 1 90 ? 4.014 6.622 -10.837 1.00 71.50 90 LEU A N 1
ATOM 752 C CA . LEU A 1 90 ? 3.612 7.176 -9.553 1.00 71.50 90 LEU A CA 1
ATOM 753 C C . LEU A 1 90 ? 2.376 6.452 -9.015 1.00 71.50 90 LEU A C 1
ATOM 755 O O . LEU A 1 90 ? 2.349 6.144 -7.822 1.00 71.50 90 LEU A O 1
ATOM 759 N N . SER A 1 91 ? 1.398 6.114 -9.863 1.00 74.06 91 SER A N 1
ATOM 760 C CA . SER A 1 91 ? 0.214 5.357 -9.441 1.00 74.06 91 SER A CA 1
ATOM 761 C C . SER A 1 91 ? 0.553 3.918 -9.038 1.00 74.06 91 SER A C 1
ATOM 763 O O . SER A 1 91 ? 0.087 3.464 -7.994 1.00 74.06 91 SER A O 1
ATOM 765 N N . VAL A 1 92 ? 1.442 3.235 -9.765 1.00 75.94 92 VAL A N 1
ATOM 766 C CA . VAL A 1 92 ? 1.929 1.893 -9.405 1.00 75.94 92 VAL A CA 1
ATOM 767 C C . VAL A 1 92 ? 2.670 1.920 -8.067 1.00 75.94 92 VAL A C 1
ATOM 769 O O . VAL A 1 92 ? 2.386 1.108 -7.185 1.00 75.94 92 VAL A O 1
ATOM 772 N N . TRP A 1 93 ? 3.581 2.877 -7.851 1.00 79.12 93 TRP A N 1
ATOM 773 C CA . TRP A 1 93 ? 4.259 3.006 -6.557 1.00 79.12 93 TRP A CA 1
ATOM 774 C C . TRP A 1 93 ? 3.284 3.334 -5.424 1.00 79.12 93 TRP A C 1
ATOM 776 O O . TRP A 1 93 ? 3.370 2.764 -4.337 1.00 79.12 93 TRP A O 1
ATOM 786 N N . SE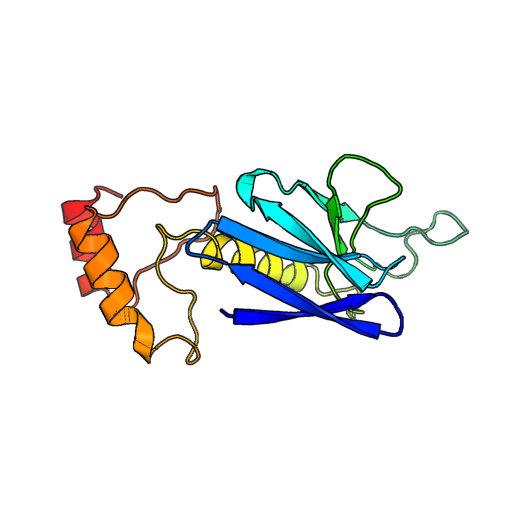R A 1 94 ? 2.318 4.207 -5.691 1.00 82.25 94 SER A N 1
ATOM 787 C CA . SER A 1 94 ? 1.267 4.563 -4.740 1.00 82.25 94 SER A CA 1
ATOM 788 C C . SER A 1 94 ? 0.413 3.367 -4.346 1.00 82.25 94 SER A C 1
ATOM 790 O O . SER A 1 94 ? 0.119 3.190 -3.164 1.00 82.25 94 SER A O 1
ATOM 792 N N . PHE A 1 95 ? 0.076 2.515 -5.315 1.00 84.44 95 PHE A N 1
ATOM 793 C CA . PHE A 1 95 ? -0.605 1.255 -5.067 1.00 84.44 95 PHE A CA 1
ATOM 794 C C . PHE A 1 95 ? 0.229 0.350 -4.157 1.00 84.44 95 PHE A C 1
ATOM 796 O O . PHE A 1 95 ? -0.301 -0.154 -3.173 1.00 84.44 95 PHE A O 1
ATOM 803 N N . TYR A 1 96 ? 1.534 0.200 -4.405 1.00 84.50 96 TYR A N 1
ATOM 804 C CA . TYR A 1 96 ? 2.408 -0.589 -3.530 1.00 84.50 96 TYR A CA 1
ATOM 805 C C . TYR A 1 96 ? 2.478 -0.051 -2.109 1.00 84.50 96 TYR A C 1
ATOM 807 O O . TYR A 1 96 ? 2.358 -0.822 -1.159 1.00 84.50 96 TYR A O 1
ATOM 815 N N . VAL A 1 97 ? 2.661 1.260 -1.954 1.00 87.31 97 VAL A N 1
ATOM 816 C CA . VAL A 1 97 ? 2.697 1.909 -0.640 1.00 87.31 97 VAL A CA 1
ATOM 817 C C . VAL A 1 97 ? 1.371 1.702 0.090 1.00 87.31 97 VAL A C 1
ATOM 819 O O . VAL A 1 97 ? 1.382 1.346 1.266 1.00 87.31 97 VAL A O 1
ATOM 822 N N . TRP A 1 98 ? 0.237 1.855 -0.598 1.00 89.50 98 TRP A N 1
ATOM 823 C CA . TRP A 1 98 ? -1.088 1.624 -0.024 1.00 89.50 98 TRP A CA 1
ATOM 824 C C . TRP A 1 98 ? -1.288 0.150 0.349 1.00 89.50 98 TRP A C 1
ATOM 826 O O . TRP A 1 98 ? -1.642 -0.166 1.485 1.00 89.50 98 TRP A O 1
ATOM 836 N N . TYR A 1 99 ? -1.023 -0.770 -0.576 1.00 90.12 99 TYR A N 1
ATOM 837 C CA . TYR A 1 99 ? -1.210 -2.198 -0.360 1.00 90.12 99 TYR A CA 1
ATOM 838 C C . TYR A 1 99 ? -0.287 -2.751 0.737 1.00 90.12 99 TYR A C 1
ATOM 840 O O . TYR A 1 99 ? -0.723 -3.574 1.537 1.00 90.12 99 TYR A O 1
ATOM 848 N N . MET A 1 100 ? 0.970 -2.314 0.818 1.00 91.25 100 MET A N 1
ATOM 849 C CA . MET A 1 100 ? 1.910 -2.805 1.834 1.00 91.25 100 MET A CA 1
ATOM 850 C C . MET A 1 100 ? 1.659 -2.209 3.221 1.00 91.25 100 MET A C 1
ATOM 852 O O . MET A 1 100 ? 2.039 -2.811 4.228 1.00 91.25 100 MET A O 1
ATOM 856 N N . ASP A 1 101 ? 0.996 -1.055 3.300 1.00 92.12 101 ASP A N 1
ATOM 857 C CA . ASP A 1 101 ? 0.639 -0.433 4.566 1.00 92.12 101 ASP A CA 1
ATOM 858 C C . ASP A 1 101 ? -0.563 -1.137 5.203 1.00 92.12 101 ASP A C 1
ATOM 860 O O . ASP A 1 101 ? -1.730 -0.854 4.919 1.00 92.12 101 ASP A O 1
ATOM 864 N N . LYS A 1 102 ? -0.274 -2.058 6.126 1.00 91.44 102 LYS A N 1
ATOM 865 C CA . LYS A 1 102 ? -1.308 -2.817 6.833 1.00 91.44 102 LYS A CA 1
ATOM 866 C C . LYS A 1 102 ? -2.271 -1.947 7.652 1.00 91.44 102 LY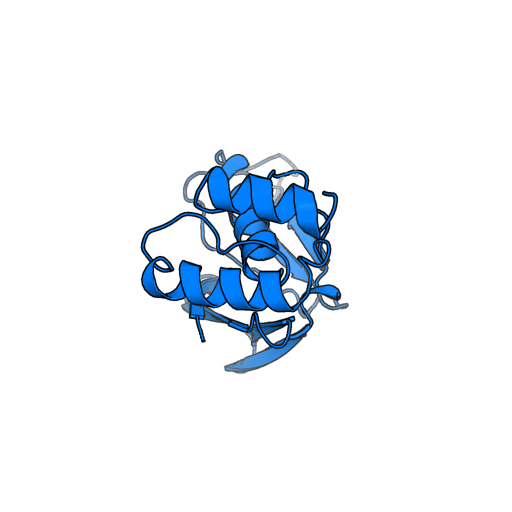S A C 1
ATOM 868 O O . LYS A 1 102 ? -3.332 -2.443 8.029 1.00 91.44 102 LYS A O 1
ATOM 873 N N . ASN A 1 103 ? -1.922 -0.695 7.937 1.00 92.12 103 ASN A N 1
ATOM 874 C CA . ASN A 1 103 ? -2.743 0.215 8.731 1.00 92.12 103 ASN A CA 1
ATOM 875 C C . ASN A 1 103 ? -3.718 1.034 7.871 1.00 92.12 103 ASN A C 1
ATOM 877 O O . ASN A 1 103 ? -4.594 1.703 8.418 1.00 92.12 103 ASN A O 1
ATOM 881 N N . ARG A 1 104 ? -3.614 0.948 6.539 1.00 91.31 104 ARG A N 1
ATOM 882 C CA . ARG A 1 104 ? -4.547 1.555 5.580 1.00 91.31 104 ARG A CA 1
ATOM 883 C C . ARG A 1 104 ? -5.656 0.579 5.171 1.00 91.31 104 ARG A C 1
ATOM 885 O O . ARG A 1 104 ? -5.471 -0.637 5.308 1.00 91.31 104 ARG A O 1
ATOM 892 N N . PRO A 1 105 ? -6.786 1.076 4.638 1.00 92.81 105 PRO A N 1
ATOM 893 C CA . PRO A 1 105 ? -7.771 0.223 3.974 1.00 92.81 105 PRO A CA 1
ATOM 894 C C . PRO A 1 105 ? -7.141 -0.550 2.811 1.00 92.81 105 PRO A C 1
ATOM 896 O O . PRO A 1 105 ? -6.057 -0.201 2.337 1.00 92.81 105 PRO A O 1
ATOM 899 N N . LEU A 1 106 ? -7.799 -1.610 2.346 1.00 91.81 106 LEU A N 1
ATOM 900 C CA . LEU A 1 106 ? -7.386 -2.275 1.108 1.00 91.81 106 LEU A CA 1
ATOM 901 C C . LEU A 1 106 ? -7.602 -1.317 -0.081 1.00 91.81 106 LEU A C 1
ATOM 903 O O . LEU A 1 106 ? -8.609 -0.601 -0.084 1.00 91.81 106 LEU A O 1
ATOM 907 N N . PRO A 1 107 ? -6.683 -1.278 -1.068 1.00 89.38 107 PRO A N 1
ATOM 908 C CA . PRO A 1 107 ? -6.839 -0.443 -2.259 1.00 89.38 107 PRO A CA 1
ATOM 909 C C . PRO A 1 107 ? -8.192 -0.667 -2.956 1.00 89.38 107 PRO A C 1
ATOM 911 O O . PRO A 1 107 ? -8.766 -1.754 -2.831 1.00 89.38 107 PRO A O 1
ATOM 914 N N . PRO A 1 108 ? -8.727 0.335 -3.672 1.00 85.69 108 PRO A N 1
ATOM 915 C CA . PRO A 1 108 ? -9.950 0.175 -4.455 1.00 85.69 108 PRO A CA 1
ATOM 916 C C . PRO A 1 108 ? -9.762 -0.888 -5.547 1.00 85.69 108 PRO A C 1
ATOM 918 O O . PRO A 1 108 ? -8.656 -1.064 -6.057 1.00 85.69 108 PRO A O 1
ATOM 921 N N . GLY A 1 109 ? -10.843 -1.589 -5.884 1.00 84.06 109 GLY A N 1
ATOM 922 C CA . GLY A 1 109 ? -10.849 -2.705 -6.832 1.00 84.06 109 GLY A CA 1
ATOM 923 C C . GLY A 1 109 ? -11.659 -3.889 -6.311 1.00 84.06 109 GLY A C 1
ATOM 924 O O . GLY A 1 109 ? -11.813 -4.048 -5.101 1.00 84.06 109 GLY A O 1
ATOM 925 N N . ASP A 1 110 ? -12.139 -4.709 -7.232 1.00 86.12 110 ASP A N 1
ATOM 926 C CA . ASP A 1 110 ? -12.956 -5.905 -6.995 1.00 86.12 110 ASP A CA 1
ATOM 927 C C . ASP A 1 110 ? -12.160 -7.068 -6.381 1.00 86.12 110 ASP A C 1
ATOM 929 O O . ASP A 1 110 ? -12.677 -7.826 -5.564 1.00 86.12 110 ASP A O 1
ATOM 933 N N . ALA A 1 111 ? -10.863 -7.154 -6.688 1.00 83.88 111 ALA A N 1
ATOM 934 C CA . ALA A 1 111 ? -9.973 -8.226 -6.236 1.00 83.88 111 ALA A CA 1
ATOM 935 C C . ALA A 1 111 ? -9.901 -8.415 -4.705 1.00 83.88 111 ALA A C 1
ATOM 937 O O . ALA A 1 111 ? -9.440 -9.454 -4.235 1.00 83.88 111 ALA A O 1
ATOM 938 N N . PHE A 1 112 ? -10.309 -7.413 -3.921 1.00 87.56 112 PHE A N 1
ATOM 939 C CA . PHE A 1 112 ? -10.207 -7.426 -2.461 1.00 87.56 112 PHE A CA 1
ATOM 940 C C . PHE A 1 112 ? -11.551 -7.369 -1.735 1.00 87.56 112 PHE A C 1
ATOM 942 O O . PHE A 1 112 ? -11.544 -7.340 -0.502 1.00 87.56 112 PHE A O 1
ATOM 949 N N . ASP A 1 113 ? -12.675 -7.328 -2.451 1.00 89.00 113 ASP A N 1
ATOM 950 C CA . ASP A 1 113 ? -13.989 -7.033 -1.867 1.00 89.00 113 ASP A CA 1
ATOM 951 C C . ASP A 1 113 ? -14.382 -8.025 -0.769 1.00 89.00 113 ASP A C 1
ATOM 953 O O . ASP A 1 113 ? -14.795 -7.606 0.315 1.00 89.00 113 ASP A O 1
ATOM 957 N N . GLU A 1 114 ? -14.111 -9.314 -0.982 1.00 91.62 114 GLU A N 1
ATOM 958 C CA . GLU A 1 114 ? -14.357 -10.383 -0.004 1.00 91.62 114 GLU A CA 1
ATOM 959 C C . GLU A 1 114 ? -13.587 -10.184 1.315 1.00 91.62 114 GLU A C 1
ATOM 961 O O . GLU A 1 114 ? -14.047 -10.578 2.386 1.00 91.62 114 GLU A O 1
ATOM 966 N N . PHE A 1 115 ? -12.428 -9.522 1.268 1.00 90.12 115 PHE A N 1
ATOM 967 C CA . PHE A 1 115 ? -11.555 -9.327 2.428 1.00 90.12 115 PHE A CA 1
ATOM 968 C C . PHE A 1 115 ? -11.754 -7.976 3.124 1.00 90.12 115 PHE A C 1
ATOM 970 O O . PHE A 1 115 ? -11.233 -7.778 4.227 1.00 90.12 115 PHE A O 1
ATOM 977 N N . ARG A 1 116 ? -12.486 -7.026 2.521 1.00 90.75 116 ARG A N 1
ATOM 978 C CA . ARG A 1 116 ? -12.615 -5.647 3.037 1.00 90.75 116 ARG A CA 1
ATOM 979 C C . ARG A 1 116 ? -13.176 -5.600 4.448 1.00 90.75 116 ARG A C 1
ATOM 981 O O . ARG A 1 116 ? -12.603 -4.915 5.297 1.00 90.75 116 ARG A O 1
ATOM 988 N N . GLN A 1 117 ? -14.253 -6.342 4.699 1.00 92.88 117 GLN A N 1
ATOM 989 C CA . GLN A 1 117 ? -14.937 -6.322 5.990 1.00 92.88 117 GLN A CA 1
ATOM 990 C C . GLN A 1 117 ? -14.044 -6.884 7.101 1.00 92.88 117 GLN A C 1
ATOM 992 O O . GLN A 1 117 ? -13.778 -6.201 8.088 1.00 92.88 117 GLN A O 1
ATOM 997 N N . GLN A 1 118 ? -13.457 -8.064 6.879 1.00 92.94 118 GLN A N 1
ATOM 998 C CA . GLN A 1 118 ? -12.512 -8.668 7.822 1.00 92.94 118 GLN A CA 1
ATOM 999 C C . GLN A 1 118 ? -11.327 -7.733 8.121 1.00 92.94 118 GLN A C 1
ATOM 1001 O O . GLN A 1 118 ? -10.863 -7.626 9.261 1.00 92.94 118 GLN A O 1
ATOM 1006 N N . TYR A 1 119 ? -10.824 -7.036 7.098 1.00 91.62 119 TYR A N 1
ATOM 1007 C CA . TYR A 1 119 ? -9.706 -6.113 7.254 1.00 91.62 119 TYR A CA 1
ATOM 1008 C C . TYR A 1 119 ? -10.070 -4.870 8.069 1.00 91.62 119 TYR A C 1
ATOM 1010 O O . TYR A 1 119 ? -9.258 -4.399 8.879 1.00 91.62 119 TYR A O 1
ATOM 1018 N N . TYR A 1 120 ? -11.277 -4.350 7.849 1.00 94.19 120 TYR A N 1
ATOM 1019 C CA . TYR A 1 120 ? -11.847 -3.242 8.599 1.00 94.19 120 TYR A CA 1
ATOM 1020 C C . TYR A 1 120 ? -12.008 -3.609 10.076 1.00 94.19 120 TYR A C 1
ATOM 1022 O O . TYR A 1 120 ? -11.441 -2.924 10.928 1.00 94.19 120 TYR A O 1
ATOM 1030 N N . ASP A 1 121 ? -12.653 -4.737 10.379 1.00 94.75 121 ASP A N 1
ATOM 1031 C CA . ASP A 1 121 ? -12.912 -5.182 11.755 1.00 94.75 121 ASP A CA 1
ATOM 1032 C C . ASP A 1 121 ? -11.611 -5.395 12.537 1.00 94.75 121 ASP A C 1
ATOM 1034 O O . ASP A 1 121 ? -11.465 -4.947 13.676 1.00 94.75 121 ASP A O 1
ATOM 1038 N N . ARG A 1 122 ? -10.595 -5.975 11.889 1.00 94.31 122 ARG A N 1
ATOM 1039 C CA . ARG A 1 122 ? -9.255 -6.111 12.472 1.00 94.31 122 ARG A CA 1
ATOM 1040 C C . ARG A 1 122 ? -8.613 -4.749 12.780 1.00 94.31 122 ARG A C 1
ATOM 1042 O O . ARG A 1 122 ? -7.957 -4.600 13.808 1.00 94.31 122 ARG A O 1
ATOM 1049 N N . ARG A 1 123 ? -8.750 -3.751 11.894 1.00 94.44 123 ARG A N 1
ATOM 1050 C CA . ARG A 1 123 ? -8.212 -2.393 12.133 1.00 94.44 123 ARG A CA 1
ATOM 1051 C C . ARG A 1 123 ? -8.990 -1.661 13.219 1.00 94.44 123 ARG A C 1
ATOM 1053 O O . ARG A 1 123 ? -8.359 -0.979 14.022 1.00 94.44 123 ARG A O 1
ATOM 1060 N N . LYS A 1 124 ? -10.307 -1.852 13.274 1.00 94.94 124 LYS A N 1
ATOM 1061 C CA . LYS A 1 124 ? -11.179 -1.338 14.330 1.00 94.94 124 LYS A CA 1
ATOM 1062 C C . LYS A 1 124 ? -10.770 -1.891 15.694 1.00 94.94 124 LYS A C 1
ATOM 1064 O O . LYS A 1 124 ? -10.552 -1.111 16.614 1.00 94.94 124 LYS A O 1
ATOM 1069 N N . ALA A 1 125 ? -10.539 -3.202 15.794 1.00 94.81 125 ALA A N 1
ATOM 1070 C CA . ALA A 1 125 ? -10.041 -3.844 17.013 1.00 94.81 125 ALA A CA 1
ATOM 1071 C C . ALA A 1 125 ? -8.655 -3.328 17.448 1.00 94.81 125 ALA A C 1
ATOM 1073 O O . ALA A 1 125 ? -8.364 -3.256 18.636 1.00 94.81 125 ALA A O 1
ATOM 1074 N N . ALA A 1 126 ? -7.808 -2.930 16.493 1.00 93.00 126 ALA A N 1
ATOM 1075 C CA . ALA A 1 126 ? -6.506 -2.317 16.759 1.00 93.00 126 ALA A CA 1
ATOM 1076 C C . ALA A 1 126 ? -6.564 -0.792 17.010 1.00 93.00 126 ALA A C 1
ATOM 1078 O O . ALA A 1 126 ? -5.510 -0.170 17.145 1.00 93.00 126 ALA A O 1
ATOM 1079 N N . GLY A 1 127 ? -7.754 -0.179 17.025 1.00 94.75 127 GLY A N 1
ATOM 1080 C CA . GLY A 1 127 ? -7.935 1.259 17.257 1.00 94.75 127 GLY A CA 1
ATOM 1081 C C . GLY A 1 127 ? -7.534 2.156 16.080 1.00 94.75 127 GLY A C 1
ATOM 1082 O O . GLY A 1 127 ? -7.117 3.288 16.294 1.00 94.75 127 GLY A O 1
ATOM 1083 N N . PHE A 1 128 ? -7.612 1.655 14.843 1.00 94.25 128 PHE A N 1
ATOM 1084 C CA . PHE A 1 128 ? -7.228 2.367 13.613 1.00 94.25 128 PHE A CA 1
ATOM 1085 C C . PHE A 1 128 ? -5.848 3.047 13.693 1.00 94.25 128 PHE A C 1
ATOM 1087 O O . PHE A 1 128 ? -5.738 4.277 13.609 1.00 94.25 128 PHE A O 1
ATOM 1094 N N . PRO A 1 129 ? -4.766 2.253 13.810 1.00 92.19 129 PRO A N 1
ATOM 1095 C CA . PRO A 1 129 ? -3.416 2.794 13.905 1.00 92.19 129 PRO A CA 1
ATOM 1096 C C . PRO A 1 129 ? -3.067 3.648 12.681 1.00 92.19 129 PRO A C 1
ATOM 1098 O O . PRO A 1 129 ? -3.533 3.387 11.570 1.00 92.19 129 PRO A O 1
ATOM 1101 N N . LYS A 1 130 ? -2.208 4.654 12.878 1.00 91.81 130 LYS A N 1
ATOM 1102 C CA . LYS A 1 130 ? -1.762 5.550 11.801 1.00 91.81 130 LYS A CA 1
ATOM 1103 C C . LYS A 1 130 ? -1.005 4.793 10.697 1.00 91.81 130 LYS A C 1
ATOM 1105 O O . LYS A 1 130 ? -0.379 3.768 10.984 1.00 91.81 130 LYS A O 1
ATOM 1110 N N . PRO A 1 131 ? -1.014 5.298 9.450 1.00 91.56 131 PRO A N 1
ATOM 1111 C CA . PRO A 1 131 ? -0.265 4.711 8.342 1.00 91.56 131 PRO A CA 1
ATOM 1112 C C . PRO A 1 131 ? 1.222 4.504 8.663 1.00 91.56 131 PRO A C 1
ATOM 1114 O O . PRO A 1 131 ? 1.855 5.371 9.266 1.00 91.56 131 PRO A O 1
ATOM 1117 N N . LEU A 1 132 ? 1.789 3.372 8.240 1.00 90.31 132 LEU A N 1
ATOM 1118 C CA . LEU A 1 132 ? 3.215 3.059 8.418 1.00 90.31 132 LEU A CA 1
ATOM 1119 C C . LEU A 1 132 ? 4.110 3.782 7.413 1.00 90.31 132 LEU A C 1
ATOM 1121 O O . LEU A 1 132 ? 5.285 4.031 7.689 1.00 90.31 132 LEU A O 1
ATOM 1125 N N . HIS A 1 133 ? 3.572 4.072 6.231 1.00 85.56 133 HIS A N 1
ATOM 1126 C CA . HIS A 1 133 ? 4.321 4.679 5.143 1.00 85.56 133 HIS A CA 1
ATOM 1127 C C . HIS A 1 133 ? 3.714 6.038 4.794 1.00 85.56 133 HIS A C 1
ATOM 1129 O O . HIS A 1 133 ? 2.491 6.136 4.633 1.00 85.56 133 HIS A O 1
ATOM 1135 N N . PRO A 1 134 ? 4.534 7.097 4.665 1.00 80.88 134 PRO A N 1
ATOM 1136 C CA . PRO A 1 134 ? 4.037 8.391 4.229 1.00 80.88 134 PRO A CA 1
ATOM 1137 C C . PRO A 1 134 ? 3.496 8.275 2.800 1.00 80.88 134 PRO A C 1
ATOM 1139 O O . PRO A 1 134 ? 4.096 7.635 1.939 1.00 80.88 134 PRO A O 1
ATOM 1142 N N . SER A 1 135 ? 2.344 8.892 2.552 1.00 78.31 135 SER A N 1
ATOM 1143 C CA . SER A 1 135 ? 1.756 9.012 1.219 1.00 78.31 135 SER A CA 1
ATOM 1144 C C . SER A 1 135 ? 0.934 10.288 1.158 1.00 78.31 135 SER A C 1
ATOM 1146 O O . SER A 1 135 ? 0.217 10.594 2.111 1.00 78.31 135 SER A O 1
ATOM 1148 N N . ALA A 1 136 ? 1.032 11.007 0.041 1.00 77.75 136 ALA A N 1
ATOM 1149 C CA . ALA A 1 136 ? 0.219 12.189 -0.238 1.00 77.75 136 ALA A CA 1
ATOM 1150 C C . ALA A 1 136 ? -1.216 11.830 -0.665 1.00 77.75 136 ALA A C 1
ATOM 1152 O O . ALA A 1 136 ? -2.087 12.696 -0.721 1.00 77.75 136 ALA A O 1
ATOM 1153 N N . ILE A 1 137 ? -1.474 10.556 -0.973 1.00 79.94 137 ILE A N 1
ATOM 1154 C CA . ILE A 1 137 ? -2.778 10.097 -1.444 1.00 79.94 137 ILE A CA 1
ATOM 1155 C C . ILE A 1 137 ? -3.682 9.819 -0.250 1.00 79.94 137 ILE A C 1
ATOM 1157 O O . ILE A 1 137 ? -3.317 9.094 0.685 1.00 79.94 137 ILE A O 1
ATOM 1161 N N . LYS A 1 138 ? -4.888 10.389 -0.311 1.00 84.12 138 LYS A N 1
ATOM 1162 C CA . LYS A 1 138 ? -5.964 10.088 0.630 1.00 84.12 138 LYS A CA 1
ATOM 1163 C C . LYS A 1 138 ? -6.425 8.651 0.419 1.00 84.12 138 LYS A C 1
ATOM 1165 O O . LYS A 1 1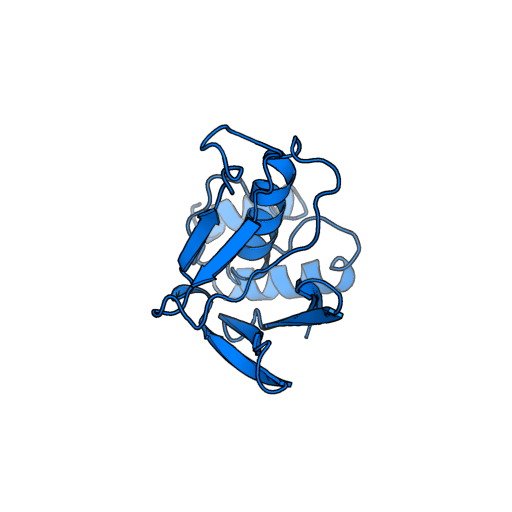38 ? -6.689 8.237 -0.703 1.00 84.12 138 LYS A O 1
ATOM 1170 N N . THR A 1 139 ? -6.545 7.909 1.512 1.00 87.06 139 THR A N 1
ATOM 1171 C CA . THR A 1 139 ? -6.997 6.515 1.497 1.00 87.06 139 THR A CA 1
ATOM 1172 C C . THR A 1 139 ? -8.276 6.406 2.322 1.00 87.06 139 THR A C 1
ATOM 1174 O O . THR A 1 139 ? -8.179 6.128 3.524 1.00 87.06 139 THR A O 1
ATOM 1177 N N . PRO A 1 140 ? -9.442 6.728 1.727 1.00 90.25 140 PRO A N 1
ATOM 1178 C CA . PRO A 1 140 ? -10.725 6.608 2.410 1.00 90.25 140 PRO A CA 1
ATOM 1179 C C . PRO A 1 140 ? -11.074 5.134 2.655 1.00 90.25 140 PRO A C 1
ATOM 1181 O O . PRO A 1 140 ? -10.615 4.250 1.926 1.00 90.25 140 PRO A O 1
ATOM 1184 N N . GLU A 1 141 ? -11.878 4.873 3.687 1.00 91.19 141 GLU A N 1
ATOM 1185 C CA . GLU A 1 141 ? -12.521 3.565 3.868 1.00 91.19 141 GLU A CA 1
ATOM 1186 C C . GLU A 1 141 ? -13.529 3.269 2.740 1.00 91.19 141 GLU A C 1
ATOM 1188 O O . GLU A 1 141 ? -13.881 4.147 1.951 1.00 91.19 141 GLU A O 1
ATOM 1193 N N . ALA A 1 142 ? -14.002 2.020 2.659 1.00 88.19 142 ALA A N 1
ATOM 1194 C CA . ALA A 1 142 ? -14.898 1.582 1.585 1.00 88.19 142 ALA A CA 1
ATOM 1195 C C . ALA A 1 142 ? -16.270 2.275 1.629 1.00 88.19 142 ALA A C 1
ATOM 1197 O O . ALA A 1 142 ? -16.892 2.471 0.587 1.00 88.19 142 ALA A O 1
ATOM 1198 N N . THR A 1 143 ? -16.735 2.667 2.820 1.00 91.25 143 THR A N 1
ATOM 1199 C CA . THR A 1 143 ? -17.998 3.393 2.995 1.00 91.25 143 THR A CA 1
ATOM 1200 C C . THR A 1 143 ? -17.825 4.660 3.844 1.00 91.25 143 THR A C 1
ATOM 1202 O O . THR A 1 143 ? -16.963 4.706 4.728 1.00 91.25 143 THR A O 1
ATOM 1205 N N . PRO A 1 144 ? -18.674 5.690 3.649 1.00 92.75 144 PRO A N 1
ATOM 1206 C CA . PRO A 1 144 ? -18.637 6.904 4.469 1.00 92.75 144 PRO A CA 1
ATOM 1207 C C . PRO A 1 144 ? -18.869 6.647 5.966 1.00 92.75 144 PRO A C 1
ATOM 1209 O O . PRO A 1 144 ? -18.279 7.319 6.809 1.00 92.75 144 PRO A O 1
ATOM 1212 N N . ALA A 1 145 ? -19.695 5.653 6.310 1.00 93.38 145 ALA A N 1
ATOM 1213 C CA . ALA A 1 145 ? -19.946 5.271 7.700 1.00 93.38 145 ALA A CA 1
ATOM 1214 C C . ALA A 1 145 ? -18.678 4.716 8.371 1.00 93.38 145 ALA A C 1
ATOM 1216 O O . ALA A 1 145 ? -18.306 5.158 9.457 1.00 93.38 145 ALA A O 1
ATOM 1217 N N . GLN A 1 146 ? -17.960 3.823 7.681 1.00 93.44 146 GLN A N 1
ATOM 1218 C CA . GLN A 1 146 ? -16.688 3.274 8.157 1.00 93.44 146 GLN A CA 1
ATOM 1219 C C . GLN A 1 146 ? -15.624 4.359 8.343 1.00 93.44 146 GLN A C 1
ATOM 1221 O O . GLN A 1 146 ? -14.870 4.318 9.316 1.00 93.44 146 GLN A O 1
ATOM 1226 N N . GLN A 1 147 ? -15.583 5.337 7.434 1.00 93.62 147 GLN A N 1
ATOM 1227 C CA . GLN A 1 147 ? -14.680 6.482 7.523 1.00 93.62 147 GLN A CA 1
ATOM 1228 C C . GLN A 1 147 ? -14.979 7.336 8.766 1.00 93.62 147 GLN A C 1
ATOM 1230 O O . GLN A 1 147 ? -14.058 7.660 9.512 1.00 93.62 147 GLN A O 1
ATOM 1235 N N . LYS A 1 148 ? -16.257 7.623 9.047 1.00 94.19 148 LYS A N 1
ATOM 1236 C CA . LYS A 1 148 ? -16.670 8.368 10.248 1.00 94.19 148 LYS A CA 1
ATOM 1237 C C . LYS A 1 148 ? -16.305 7.634 11.543 1.00 94.19 148 LYS A C 1
ATOM 1239 O O . LYS A 1 148 ? -15.843 8.254 12.496 1.00 94.19 148 LYS A O 1
ATOM 1244 N N . GLU A 1 149 ? -16.472 6.312 11.580 1.00 94.00 149 GLU A N 1
ATOM 1245 C CA . GLU A 1 149 ? -16.044 5.493 12.724 1.00 94.00 149 GLU A CA 1
ATOM 1246 C C . GLU A 1 149 ? -14.523 5.507 12.913 1.00 94.00 149 GLU A C 1
ATOM 1248 O O . GLU A 1 149 ? -14.038 5.591 14.043 1.00 94.00 149 GLU A O 1
ATOM 1253 N N . ARG A 1 150 ? -13.762 5.460 11.813 1.00 93.62 150 ARG A N 1
ATOM 1254 C CA . ARG A 1 150 ? -12.301 5.563 11.848 1.00 93.62 150 ARG A CA 1
ATOM 1255 C C . ARG A 1 150 ? -11.853 6.895 12.431 1.00 93.62 150 ARG A C 1
ATOM 1257 O O . ARG A 1 150 ? -10.971 6.910 13.283 1.00 93.62 150 ARG A O 1
ATOM 1264 N N . GLU A 1 151 ? -12.462 7.988 11.993 1.00 92.75 151 GLU A N 1
ATOM 1265 C CA . GLU A 1 151 ? -12.166 9.331 12.494 1.00 92.75 151 GLU A CA 1
ATOM 1266 C C . GLU A 1 151 ? -12.517 9.460 13.982 1.00 92.75 151 GLU A C 1
ATOM 1268 O O . GLU A 1 151 ? -11.735 10.026 14.742 1.00 92.75 151 GLU A O 1
ATOM 1273 N N . ALA A 1 152 ? -13.632 8.867 14.422 1.00 93.31 152 ALA A N 1
ATOM 1274 C CA . ALA A 1 152 ? -14.045 8.883 15.824 1.00 93.31 152 ALA A CA 1
ATOM 1275 C C . ALA A 1 152 ? -13.109 8.080 16.749 1.00 93.31 152 ALA A C 1
ATOM 1277 O O . ALA A 1 152 ? -12.837 8.514 17.865 1.00 93.31 152 ALA A O 1
ATOM 1278 N N . ILE A 1 153 ? -12.622 6.916 16.304 1.00 92.56 153 ILE A N 1
ATOM 1279 C CA . ILE A 1 153 ? -11.785 6.018 17.121 1.00 92.56 153 ILE A CA 1
ATOM 1280 C C . ILE A 1 153 ? -10.293 6.355 16.988 1.00 92.56 153 ILE A C 1
ATOM 1282 O O . ILE A 1 153 ? -9.577 6.417 17.983 1.00 92.56 153 ILE A O 1
ATOM 1286 N N . GLY A 1 154 ? -9.809 6.540 15.759 1.00 87.50 154 GLY A N 1
ATOM 1287 C CA . GLY A 1 154 ? -8.396 6.776 15.459 1.00 87.50 154 GLY A CA 1
ATOM 1288 C C . GLY A 1 154 ? -7.980 8.244 15.561 1.00 87.50 154 GLY A C 1
ATOM 1289 O O . GLY A 1 154 ? -6.797 8.524 15.762 1.00 87.50 154 GLY A O 1
ATOM 1290 N N . GLY A 1 155 ? -8.922 9.184 15.427 1.00 85.75 155 GLY A N 1
ATOM 1291 C CA . GLY A 1 155 ? -8.646 10.622 15.488 1.00 85.75 155 GLY A CA 1
ATOM 1292 C C . GLY A 1 155 ? -7.896 11.178 14.271 1.00 85.75 155 GLY A C 1
ATOM 1293 O O . GLY A 1 155 ? -7.199 12.185 14.408 1.00 85.75 155 GLY A O 1
ATOM 1294 N N . TRP A 1 156 ? -7.968 10.509 13.109 1.00 80.50 156 TRP A N 1
ATOM 1295 C CA . TRP A 1 156 ? -7.332 10.938 11.852 1.00 80.50 156 TRP A CA 1
ATOM 1296 C C . TRP A 1 156 ? -8.039 10.423 10.589 1.00 80.50 156 TRP A C 1
ATOM 1298 O O . TRP A 1 156 ? -8.789 9.417 10.632 1.00 80.50 156 TRP A O 1
#